Protein AF-A0A062WW79-F1 (afdb_monomer_lite)

Structure (mmCIF, N/CA/C/O backbone):
data_AF-A0A062WW79-F1
#
_entry.id   AF-A0A062WW79-F1
#
loop_
_atom_site.group_PDB
_atom_site.id
_atom_site.type_symbol
_atom_site.label_atom_id
_atom_site.label_alt_id
_atom_site.label_comp_id
_atom_site.label_asym_id
_atom_site.label_entity_id
_atom_site.label_seq_id
_atom_site.pdbx_PDB_ins_code
_atom_site.Cartn_x
_atom_site.Cartn_y
_atom_site.Cartn_z
_atom_site.occupancy
_atom_site.B_iso_or_equiv
_atom_site.auth_seq_id
_atom_site.auth_comp_id
_atom_site.auth_asym_id
_atom_site.auth_atom_id
_atom_site.pdbx_PDB_model_num
ATOM 1 N N . MET A 1 1 ? 20.244 7.483 -19.270 1.00 55.12 1 MET A N 1
ATOM 2 C CA . MET A 1 1 ? 18.956 7.173 -19.922 1.00 55.12 1 MET A CA 1
ATOM 3 C C . MET A 1 1 ? 18.130 8.448 -19.926 1.00 55.12 1 MET A C 1
ATOM 5 O O . MET A 1 1 ? 18.042 9.040 -18.855 1.00 55.12 1 MET A O 1
ATOM 9 N N . PRO A 1 2 ? 17.625 8.934 -21.071 1.00 51.00 2 PRO A N 1
ATOM 10 C CA . PRO A 1 2 ? 16.761 10.113 -21.082 1.00 51.00 2 PRO A CA 1
ATOM 11 C C . PRO A 1 2 ? 15.468 9.803 -20.312 1.00 51.00 2 PRO A C 1
ATOM 13 O O . PRO A 1 2 ? 14.937 8.697 -20.413 1.00 51.00 2 PRO A O 1
ATOM 16 N N . ALA A 1 3 ? 14.998 10.758 -19.508 1.00 60.66 3 ALA A N 1
ATOM 17 C CA . ALA A 1 3 ? 13.815 10.612 -18.656 1.00 60.66 3 ALA A CA 1
ATOM 18 C C . ALA A 1 3 ? 12.501 10.484 -19.456 1.00 60.66 3 ALA A C 1
ATOM 20 O O . ALA A 1 3 ? 11.479 10.092 -18.902 1.00 60.66 3 ALA A O 1
ATOM 21 N N . ASP A 1 4 ? 12.548 10.741 -20.765 1.00 63.03 4 ASP A N 1
ATOM 22 C CA . ASP A 1 4 ? 11.391 10.861 -21.661 1.00 63.03 4 ASP A CA 1
ATOM 23 C C . ASP A 1 4 ? 10.664 9.527 -21.949 1.00 63.03 4 ASP A C 1
ATOM 25 O O . ASP A 1 4 ? 9.624 9.516 -22.604 1.00 63.03 4 ASP A O 1
ATOM 29 N N . HIS A 1 5 ? 11.183 8.398 -21.449 1.00 72.75 5 HIS A N 1
ATOM 30 C CA . HIS A 1 5 ? 10.566 7.068 -21.574 1.00 72.75 5 HIS A CA 1
ATOM 31 C C . HIS A 1 5 ? 10.012 6.499 -20.259 1.00 72.75 5 HIS A C 1
ATOM 33 O O . HIS A 1 5 ? 9.439 5.412 -20.275 1.00 72.75 5 HIS A O 1
ATOM 39 N N . TYR A 1 6 ? 10.158 7.200 -19.131 1.00 83.12 6 TYR A N 1
ATOM 40 C CA . TYR A 1 6 ? 9.568 6.754 -17.868 1.00 83.12 6 TYR A CA 1
ATOM 4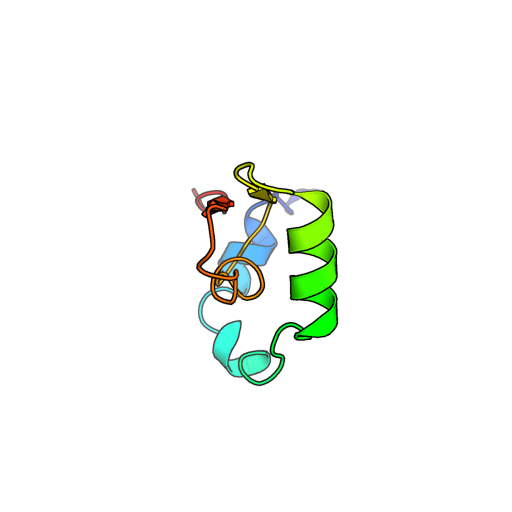1 C C . TYR A 1 6 ? 8.086 7.127 -17.813 1.00 83.12 6 TYR A C 1
ATOM 43 O O . TYR A 1 6 ? 7.723 8.300 -17.855 1.00 83.12 6 TYR A O 1
ATOM 51 N N . GLN A 1 7 ? 7.235 6.110 -17.724 1.00 86.62 7 GLN A N 1
ATOM 52 C CA . GLN A 1 7 ? 5.814 6.223 -17.414 1.00 86.62 7 GLN A CA 1
ATOM 53 C C . GLN A 1 7 ? 5.574 5.822 -15.956 1.00 86.62 7 GLN A C 1
ATOM 55 O O . GLN A 1 7 ? 6.445 5.252 -15.297 1.00 86.62 7 GLN A O 1
ATOM 60 N N . GLU A 1 8 ? 4.369 6.078 -15.457 1.00 84.81 8 GLU A N 1
ATOM 61 C CA . GLU A 1 8 ? 3.977 5.712 -14.093 1.00 84.81 8 GLU A CA 1
ATOM 62 C C . GLU A 1 8 ? 4.081 4.198 -13.828 1.00 84.81 8 GLU A C 1
ATOM 64 O O . GLU A 1 8 ? 4.501 3.792 -12.746 1.00 84.81 8 GLU A O 1
ATOM 69 N N . SER A 1 9 ? 3.792 3.357 -14.830 1.00 86.44 9 SER A N 1
AT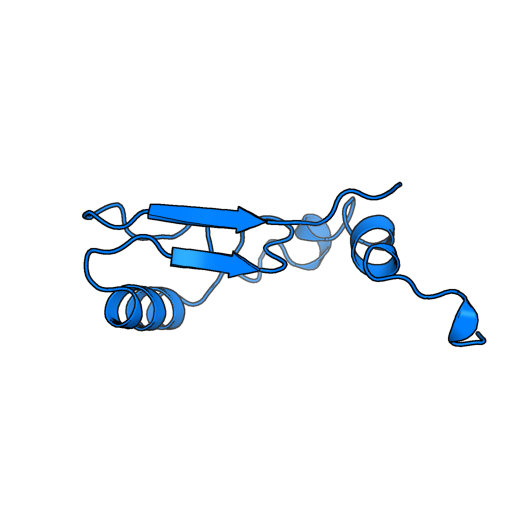OM 70 C CA . SER A 1 9 ? 3.905 1.898 -14.700 1.00 86.44 9 SER A CA 1
ATOM 71 C C . SER A 1 9 ? 5.344 1.386 -14.809 1.00 86.44 9 SER A C 1
ATOM 73 O O . SER A 1 9 ? 5.633 0.305 -14.310 1.00 86.44 9 SER A O 1
ATOM 75 N N . THR A 1 10 ? 6.273 2.155 -15.397 1.00 89.06 10 THR A N 1
ATOM 76 C CA . THR A 1 10 ? 7.617 1.668 -15.760 1.00 89.06 10 THR A CA 1
ATOM 77 C C . THR A 1 10 ? 8.383 1.104 -14.569 1.00 89.06 10 THR A C 1
ATOM 79 O O . THR A 1 10 ? 9.094 0.115 -14.716 1.00 89.06 10 THR A O 1
ATOM 82 N N . TYR A 1 11 ? 8.238 1.706 -13.387 1.00 88.00 11 TYR A N 1
ATOM 83 C CA . TYR A 1 11 ? 8.855 1.170 -12.177 1.00 88.00 11 TYR A CA 1
ATOM 84 C C . TYR A 1 11 ? 8.187 -0.130 -11.723 1.00 88.00 11 TYR A C 1
ATOM 86 O O . TYR A 1 11 ? 8.881 -1.114 -11.484 1.00 88.00 11 TYR A O 1
ATOM 94 N N . GLY A 1 12 ? 6.854 -0.129 -11.621 1.00 87.19 12 GLY A N 1
ATOM 95 C CA . GLY A 1 12 ? 6.080 -1.285 -11.171 1.00 87.19 12 GLY A CA 1
ATOM 96 C C . GLY A 1 12 ? 6.314 -2.500 -12.063 1.00 87.19 12 GLY A C 1
ATOM 97 O O . GLY A 1 12 ? 6.694 -3.552 -11.560 1.00 87.19 12 GLY A O 1
ATOM 98 N N . ASP A 1 13 ? 6.197 -2.318 -13.376 1.00 89.81 13 ASP A N 1
ATOM 99 C CA . ASP A 1 13 ? 6.397 -3.367 -14.379 1.00 89.81 13 ASP A CA 1
ATOM 100 C C . ASP A 1 13 ? 7.819 -3.948 -14.321 1.00 89.81 13 ASP A C 1
ATOM 102 O O . ASP A 1 13 ? 8.010 -5.152 -14.464 1.00 89.81 13 ASP A O 1
ATOM 106 N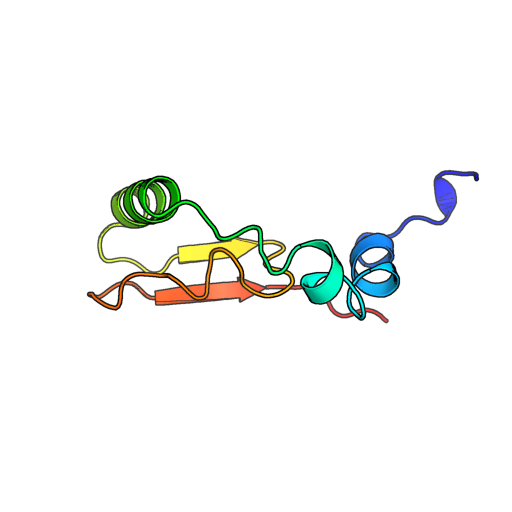 N . ALA A 1 14 ? 8.830 -3.108 -14.077 1.00 90.62 14 ALA A N 1
ATOM 107 C CA . ALA A 1 14 ? 10.226 -3.540 -14.053 1.00 90.62 14 ALA A CA 1
ATOM 108 C C . ALA A 1 14 ? 10.614 -4.334 -12.795 1.00 90.62 14 ALA A C 1
ATOM 110 O O . ALA A 1 14 ? 11.576 -5.099 -12.842 1.00 90.62 14 ALA A O 1
ATOM 111 N N . ILE A 1 15 ? 9.925 -4.125 -11.669 1.00 91.25 15 ILE A N 1
ATOM 112 C CA . ILE A 1 15 ? 10.317 -4.697 -10.373 1.00 91.25 15 ILE A CA 1
ATOM 113 C C . ILE A 1 15 ? 9.327 -5.739 -9.843 1.00 91.25 15 ILE A C 1
ATOM 115 O O . ILE A 1 15 ? 9.705 -6.499 -8.956 1.00 91.25 15 ILE A O 1
ATOM 119 N N . ALA A 1 16 ? 8.095 -5.801 -10.366 1.00 90.75 16 ALA A N 1
ATOM 120 C CA . ALA A 1 16 ? 6.997 -6.606 -9.819 1.00 90.75 16 ALA A CA 1
ATOM 121 C C . ALA A 1 16 ? 7.395 -8.057 -9.513 1.00 90.75 16 ALA A C 1
ATOM 123 O O . ALA A 1 16 ? 7.194 -8.510 -8.388 1.00 90.75 16 ALA A O 1
ATOM 124 N N . ASP A 1 17 ? 8.034 -8.737 -10.469 1.00 92.44 17 ASP A N 1
ATOM 125 C CA . ASP A 1 17 ? 8.414 -10.152 -10.349 1.00 92.44 17 ASP A CA 1
ATOM 126 C C . ASP A 1 17 ? 9.442 -10.427 -9.242 1.00 92.44 17 ASP A C 1
ATOM 128 O O . ASP A 1 17 ? 9.569 -11.558 -8.789 1.00 92.44 17 ASP A O 1
ATOM 132 N N . THR A 1 18 ? 10.188 -9.408 -8.806 1.00 93.50 18 THR A N 1
ATOM 133 C CA . THR A 1 18 ? 11.277 -9.551 -7.821 1.00 93.50 18 THR A CA 1
ATOM 134 C C . THR A 1 18 ? 11.065 -8.710 -6.566 1.00 93.50 18 THR A C 1
ATOM 136 O O . THR A 1 18 ? 11.861 -8.783 -5.632 1.00 93.50 18 THR A O 1
ATOM 139 N N . TYR A 1 19 ? 9.999 -7.906 -6.505 1.00 89.69 19 TYR A N 1
ATOM 140 C CA . TYR A 1 19 ? 9.818 -6.923 -5.440 1.00 89.69 19 TYR A CA 1
ATOM 141 C C . TYR A 1 19 ? 9.723 -7.583 -4.065 1.00 89.69 19 TYR A C 1
ATOM 143 O O . TYR A 1 19 ? 10.382 -7.152 -3.118 1.00 89.69 19 TYR A O 1
ATOM 151 N N . ASP A 1 20 ? 8.947 -8.660 -3.956 1.00 89.50 20 ASP A N 1
ATOM 152 C CA . ASP A 1 20 ? 8.814 -9.397 -2.701 1.00 89.50 20 ASP A CA 1
ATOM 153 C C . ASP A 1 20 ? 10.018 -10.302 -2.413 1.00 89.50 20 ASP A C 1
ATOM 155 O O . ASP A 1 20 ? 10.316 -10.543 -1.247 1.00 89.50 20 ASP A O 1
ATOM 159 N N . ASP A 1 21 ? 10.792 -10.711 -3.417 1.00 92.12 21 ASP A N 1
ATOM 160 C CA . ASP A 1 21 ? 12.060 -11.412 -3.177 1.00 92.12 21 ASP A CA 1
ATOM 161 C C . ASP A 1 21 ? 13.112 -10.467 -2.575 1.00 92.12 21 ASP A C 1
ATOM 163 O O . ASP A 1 21 ? 13.840 -10.827 -1.649 1.00 92.12 21 ASP A O 1
ATOM 167 N N . LEU A 1 22 ? 13.168 -9.228 -3.071 1.00 91.19 22 LEU A N 1
ATOM 168 C CA . LEU A 1 22 ? 14.101 -8.200 -2.609 1.00 91.19 22 LEU A CA 1
ATOM 169 C C . LEU A 1 22 ? 13.685 -7.593 -1.265 1.00 91.19 22 LEU A C 1
ATOM 171 O O . LEU A 1 22 ? 14.540 -7.291 -0.430 1.00 91.19 22 LEU A O 1
ATOM 175 N N . TYR A 1 23 ? 12.378 -7.402 -1.055 1.00 89.00 23 TYR A N 1
ATOM 176 C CA . TYR A 1 23 ? 11.845 -6.630 0.068 1.00 89.00 23 TYR A CA 1
ATOM 177 C C . TYR A 1 23 ? 10.809 -7.372 0.920 1.00 89.00 23 TYR A C 1
ATOM 179 O O . TYR A 1 23 ? 10.170 -6.767 1.781 1.00 89.00 23 TYR A O 1
ATOM 187 N N . GLY A 1 24 ? 10.602 -8.673 0.732 1.00 85.12 24 GLY A N 1
ATOM 188 C CA . GLY A 1 24 ? 9.593 -9.453 1.466 1.00 85.12 24 GLY A CA 1
ATOM 189 C C . GLY A 1 24 ? 9.810 -9.477 2.979 1.00 85.12 24 GLY A C 1
ATOM 190 O O . GLY A 1 24 ? 8.857 -9.587 3.745 1.00 85.12 24 GLY A O 1
ATOM 191 N N . THR A 1 25 ? 11.052 -9.295 3.428 1.00 88.44 25 THR A N 1
ATOM 192 C CA . THR A 1 25 ? 11.404 -9.194 4.852 1.00 88.44 25 THR A CA 1
ATOM 193 C C . THR A 1 25 ? 11.167 -7.803 5.442 1.00 88.44 25 THR A C 1
ATOM 195 O O . THR A 1 25 ? 11.104 -7.661 6.664 1.00 88.44 25 THR A O 1
ATOM 198 N N . PHE A 1 26 ? 10.989 -6.775 4.607 1.00 87.62 26 PHE A N 1
ATOM 199 C CA . PHE A 1 26 ? 10.599 -5.442 5.051 1.00 87.62 26 PHE A CA 1
ATOM 200 C C . PHE A 1 26 ? 9.091 -5.437 5.286 1.00 87.62 26 PHE A C 1
ATOM 202 O O . PHE A 1 26 ? 8.311 -5.140 4.387 1.00 87.62 26 PHE A O 1
ATOM 209 N N . ALA A 1 27 ? 8.665 -5.80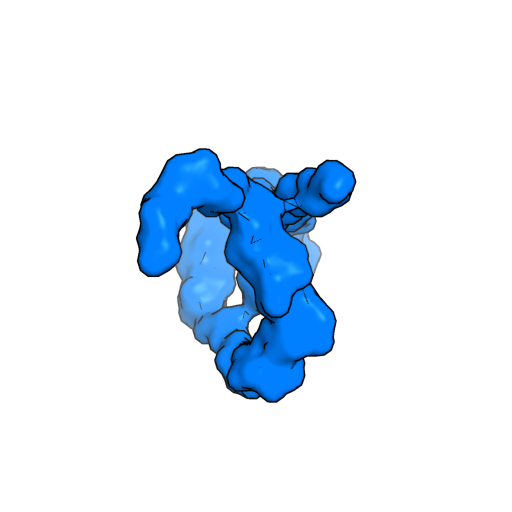5 6.489 1.00 85.81 27 ALA A N 1
ATOM 210 C CA . ALA A 1 27 ? 7.270 -5.682 6.891 1.00 85.81 27 ALA A CA 1
ATOM 211 C C . ALA A 1 27 ? 6.927 -4.225 7.241 1.00 85.81 27 ALA A C 1
ATOM 213 O O . ALA A 1 27 ? 7.771 -3.483 7.748 1.00 85.81 27 ALA A O 1
ATOM 214 N N . ALA A 1 28 ? 5.674 -3.819 7.012 1.00 87.06 28 ALA A N 1
ATOM 215 C CA . ALA A 1 28 ? 5.178 -2.553 7.539 1.00 87.06 28 ALA A CA 1
ATOM 216 C C . ALA A 1 28 ? 5.225 -2.568 9.075 1.00 87.06 28 ALA A C 1
ATOM 218 O O . ALA A 1 28 ? 4.780 -3.529 9.710 1.00 87.06 28 ALA A O 1
ATOM 219 N N . ASP A 1 29 ? 5.746 -1.496 9.671 1.00 92.19 29 ASP A N 1
ATOM 220 C CA . ASP A 1 29 ? 5.820 -1.373 11.123 1.00 92.19 29 ASP A CA 1
ATOM 221 C C . ASP A 1 29 ? 4.396 -1.396 11.726 1.00 92.19 29 ASP A C 1
ATOM 223 O O . ASP A 1 29 ? 3.536 -0.608 11.313 1.00 92.19 29 ASP A O 1
ATOM 227 N N . PRO A 1 30 ? 4.106 -2.253 12.722 1.00 91.44 30 PRO A N 1
ATOM 228 C CA . PRO A 1 30 ? 2.799 -2.281 13.375 1.00 91.44 30 PRO A CA 1
ATOM 229 C C . PRO A 1 30 ? 2.355 -0.927 13.953 1.00 91.44 30 PRO A C 1
ATOM 231 O O . PRO A 1 30 ? 1.155 -0.660 14.044 1.00 91.44 30 PRO A O 1
ATOM 234 N N . VAL A 1 31 ? 3.291 -0.067 14.365 1.00 94.19 31 VAL A N 1
ATOM 235 C CA . VAL A 1 31 ? 3.010 1.298 14.832 1.00 94.19 31 VAL A CA 1
ATOM 236 C C . VAL A 1 31 ? 2.514 2.165 13.679 1.00 94.19 31 VAL A C 1
ATOM 238 O O . VAL A 1 31 ? 1.511 2.857 13.847 1.00 94.19 31 VAL A O 1
ATOM 241 N N . GLN A 1 32 ? 3.136 2.074 12.499 1.00 93.69 32 GLN A N 1
ATOM 242 C CA . GLN A 1 32 ? 2.667 2.768 11.295 1.00 93.69 32 GLN A CA 1
ATOM 243 C C . GLN A 1 32 ? 1.221 2.373 10.972 1.00 93.69 32 GLN A C 1
ATOM 245 O O . GLN A 1 32 ? 0.377 3.246 10.775 1.00 93.69 32 GLN A O 1
ATOM 250 N N . ILE A 1 33 ? 0.907 1.073 10.991 1.00 92.31 33 ILE A N 1
ATOM 251 C CA . ILE A 1 33 ? -0.451 0.581 10.709 1.00 92.31 33 ILE A CA 1
ATOM 252 C C . ILE A 1 33 ? -1.469 1.124 11.719 1.00 92.31 33 ILE A C 1
ATOM 254 O O . ILE A 1 33 ? -2.544 1.576 11.330 1.00 92.31 33 ILE A O 1
ATOM 258 N N . LYS A 1 34 ? -1.134 1.137 13.015 1.00 91.50 34 LYS A N 1
ATOM 259 C CA . LYS A 1 34 ? -2.016 1.690 14.059 1.00 91.50 34 LYS A CA 1
ATOM 260 C C . LYS A 1 34 ? -2.281 3.179 13.869 1.00 91.50 34 LYS A C 1
ATOM 262 O O . LYS A 1 34 ? -3.413 3.615 14.055 1.00 91.50 34 LYS A O 1
ATOM 267 N N . VAL A 1 35 ? -1.254 3.946 13.508 1.00 93.31 35 VAL A N 1
ATOM 268 C CA . VAL A 1 35 ? -1.381 5.386 13.253 1.00 93.31 35 VAL A CA 1
ATOM 269 C C . VAL A 1 35 ? -2.298 5.633 12.056 1.00 93.31 35 VAL A C 1
ATOM 271 O O . VAL A 1 35 ? -3.237 6.417 12.162 1.00 93.31 35 VAL A O 1
ATOM 274 N N . LEU A 1 36 ? -2.089 4.918 10.947 1.00 91.88 36 LEU A N 1
ATOM 275 C CA . LEU A 1 36 ? -2.934 5.037 9.755 1.00 91.88 36 LEU A CA 1
ATOM 276 C C . LEU A 1 36 ? -4.390 4.639 10.036 1.00 91.88 36 LEU A C 1
ATOM 278 O O . LEU A 1 36 ? -5.308 5.347 9.627 1.00 91.88 36 LEU A O 1
ATOM 282 N N . ALA A 1 37 ? -4.610 3.558 10.789 1.00 90.12 37 ALA A N 1
ATOM 283 C CA . ALA A 1 37 ? -5.949 3.133 11.190 1.00 90.12 37 ALA A CA 1
ATOM 284 C C . ALA A 1 37 ? -6.646 4.170 12.086 1.00 90.12 37 ALA A C 1
ATOM 286 O O . ALA A 1 37 ? -7.834 4.429 11.916 1.00 90.12 37 ALA A O 1
ATOM 287 N N . ALA A 1 38 ? -5.914 4.812 13.001 1.00 91.00 38 ALA A N 1
ATOM 288 C CA . ALA A 1 38 ? -6.466 5.876 13.835 1.00 91.00 38 ALA A CA 1
ATOM 289 C C . ALA A 1 38 ? -6.900 7.100 13.009 1.00 91.00 38 ALA A C 1
ATOM 291 O O . ALA A 1 38 ? -7.938 7.688 13.302 1.00 91.00 38 ALA A O 1
ATOM 292 N N . PHE A 1 39 ? -6.149 7.459 11.962 1.00 91.19 39 PHE A N 1
ATOM 293 C CA . PHE A 1 39 ? -6.531 8.545 11.052 1.00 91.19 39 PHE A CA 1
ATOM 294 C C . PHE A 1 39 ? -7.745 8.207 10.182 1.00 91.19 39 PHE A C 1
ATOM 296 O O . PHE A 1 39 ? -8.555 9.089 9.909 1.00 91.19 39 PHE A O 1
ATOM 303 N N . ALA A 1 40 ? -7.886 6.948 9.759 1.00 89.25 40 ALA A N 1
ATOM 304 C CA . ALA A 1 40 ? -9.048 6.490 8.998 1.00 89.25 40 ALA A CA 1
ATOM 305 C C . ALA A 1 40 ? -10.337 6.434 9.843 1.00 89.25 40 ALA A C 1
ATOM 307 O O . ALA A 1 40 ? -11.442 6.531 9.302 1.00 89.25 40 ALA A O 1
ATOM 308 N N . GLY A 1 41 ? -10.207 6.285 11.167 1.00 86.94 41 GLY A N 1
ATOM 309 C CA . GLY A 1 41 ? -11.339 6.076 12.065 1.00 86.94 41 GLY A CA 1
ATOM 310 C C . GLY A 1 41 ? -12.111 4.803 11.702 1.00 86.94 41 GLY A C 1
ATOM 311 O O . GLY A 1 41 ? -11.523 3.792 11.321 1.00 86.94 41 GLY A O 1
ATOM 312 N N . ASP A 1 42 ? -13.440 4.860 11.779 1.00 85.25 42 ASP A N 1
ATOM 313 C CA . ASP A 1 42 ? -14.316 3.735 11.410 1.00 85.25 42 ASP A CA 1
ATOM 314 C C . ASP A 1 42 ? -14.588 3.647 9.893 1.00 85.25 42 ASP A C 1
ATOM 316 O O . ASP A 1 42 ? -15.320 2.770 9.429 1.00 85.25 42 ASP A O 1
ATOM 320 N N . GLY A 1 43 ? -14.034 4.577 9.108 1.00 83.06 43 GLY A N 1
ATOM 321 C CA . GLY A 1 43 ? -14.237 4.665 7.667 1.00 83.06 43 GLY A CA 1
ATOM 322 C C . GLY A 1 43 ? -13.316 3.747 6.854 1.00 83.06 43 GLY A C 1
ATOM 323 O O . GLY A 1 43 ? -12.337 3.197 7.366 1.00 83.06 43 GLY A O 1
ATOM 324 N N . PRO A 1 44 ? -13.611 3.561 5.556 1.00 84.88 44 PRO A N 1
ATOM 325 C CA . PRO A 1 44 ? -12.684 2.912 4.641 1.00 84.88 44 PRO A CA 1
ATOM 326 C C . PRO A 1 44 ? -11.472 3.809 4.341 1.00 84.88 44 PRO A C 1
ATOM 328 O O . PRO A 1 44 ? -11.595 5.031 4.273 1.00 84.88 44 PRO A O 1
ATOM 331 N N . ALA A 1 45 ? -10.322 3.185 4.092 1.00 88.69 45 ALA A N 1
ATOM 332 C CA . ALA A 1 45 ? -9.093 3.839 3.653 1.00 88.69 45 ALA A CA 1
ATOM 333 C C . ALA A 1 45 ? -8.662 3.319 2.272 1.00 88.69 45 ALA A C 1
ATOM 335 O O . ALA A 1 45 ? -8.872 2.151 1.932 1.00 88.69 45 ALA A O 1
ATOM 336 N N . VAL A 1 46 ? -8.041 4.185 1.471 1.00 89.44 46 VAL A N 1
ATOM 337 C CA . VAL A 1 46 ? -7.497 3.831 0.153 1.00 89.44 46 VAL A CA 1
ATOM 338 C C . VAL A 1 46 ? -5.991 4.046 0.169 1.00 89.44 46 VAL A C 1
ATOM 340 O O . VAL A 1 46 ? -5.526 5.138 0.489 1.00 89.44 46 VAL A O 1
ATOM 343 N N . GLU A 1 47 ? -5.244 3.004 -0.191 1.00 89.75 47 GLU A N 1
ATOM 344 C CA . GLU A 1 47 ? -3.809 3.084 -0.451 1.00 89.7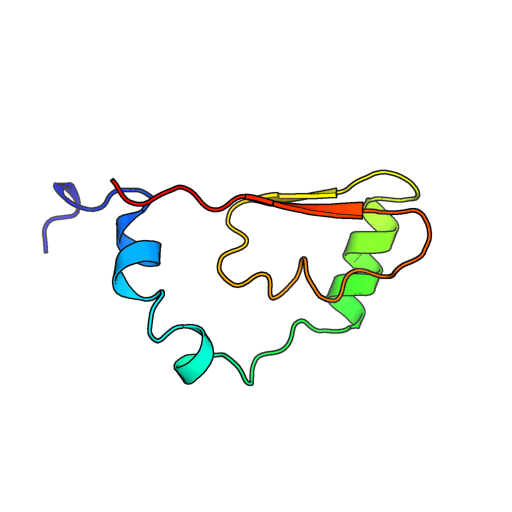5 47 GLU A CA 1
ATOM 345 C C . GLU A 1 47 ? -3.580 3.255 -1.958 1.00 89.75 47 GLU A C 1
ATOM 347 O O . GLU A 1 47 ? -3.986 2.418 -2.769 1.00 89.75 47 GLU A O 1
ATOM 352 N N . VAL A 1 48 ? -2.931 4.356 -2.334 1.00 89.81 48 VAL A N 1
ATOM 353 C CA . VAL A 1 48 ? -2.574 4.659 -3.724 1.00 89.81 48 VAL A CA 1
ATOM 354 C C . VAL A 1 48 ? -1.153 4.172 -3.984 1.00 89.81 48 VAL A C 1
ATOM 356 O O . VAL A 1 48 ? -0.242 4.538 -3.246 1.00 89.81 48 VAL A O 1
ATOM 359 N N . GLY A 1 49 ? -0.966 3.362 -5.030 1.00 87.94 49 GLY A N 1
ATOM 360 C CA . GLY A 1 49 ? 0.334 2.770 -5.346 1.00 87.94 49 GLY A CA 1
ATOM 361 C C . GLY A 1 49 ? 0.689 1.613 -4.414 1.00 87.94 49 GLY A C 1
ATOM 362 O O . GLY A 1 49 ? 1.837 1.483 -4.003 1.00 87.94 49 GLY A O 1
ATOM 363 N N . SER A 1 50 ? -0.293 0.774 -4.069 1.00 88.06 50 SER A N 1
ATOM 364 C CA . SER A 1 50 ? -0.138 -0.265 -3.041 1.00 88.06 50 SER A CA 1
ATOM 365 C C . SER A 1 50 ? 0.878 -1.356 -3.388 1.00 88.06 50 SER A C 1
ATOM 367 O O . SER A 1 50 ? 1.300 -2.100 -2.502 1.00 88.06 50 SER A O 1
ATOM 369 N N . GLY A 1 51 ? 1.243 -1.501 -4.667 1.00 90.12 51 GLY A N 1
ATOM 370 C CA . GLY A 1 51 ? 2.173 -2.532 -5.127 1.00 90.12 51 GLY A CA 1
ATOM 371 C C . GLY A 1 51 ? 1.708 -3.917 -4.677 1.00 90.12 51 GLY A C 1
ATOM 372 O O . GLY A 1 51 ? 0.586 -4.317 -4.986 1.00 90.12 51 GLY A O 1
ATOM 373 N N . THR A 1 52 ? 2.537 -4.608 -3.889 1.00 89.25 52 THR A N 1
ATOM 374 C CA . THR A 1 52 ? 2.248 -5.944 -3.331 1.00 89.25 52 THR A CA 1
ATOM 375 C C . THR A 1 52 ? 1.396 -5.933 -2.049 1.00 89.25 52 THR A C 1
ATOM 377 O O . THR A 1 52 ? 1.167 -6.971 -1.436 1.00 89.25 52 THR A O 1
ATOM 380 N N . GLY A 1 53 ? 0.872 -4.774 -1.632 1.00 88.81 53 GLY A N 1
ATOM 381 C CA . GLY A 1 53 ? -0.097 -4.663 -0.533 1.00 88.81 53 GLY A CA 1
ATOM 382 C C . GLY A 1 53 ? 0.521 -4.676 0.867 1.00 88.81 53 GLY A C 1
ATOM 383 O O . GLY A 1 53 ? -0.148 -5.019 1.838 1.00 88.81 53 GLY A O 1
ATOM 384 N N . ARG A 1 54 ? 1.791 -4.287 1.000 1.00 89.88 54 ARG A N 1
ATOM 385 C CA . ARG A 1 54 ? 2.559 -4.354 2.259 1.00 89.88 54 ARG A CA 1
ATOM 386 C C . ARG A 1 54 ? 1.936 -3.575 3.423 1.00 89.88 54 ARG A C 1
ATOM 388 O O . ARG A 1 54 ? 2.148 -3.949 4.573 1.00 89.88 54 ARG A O 1
ATOM 395 N N . VAL A 1 55 ? 1.179 -2.515 3.133 1.00 89.19 55 VAL A N 1
ATOM 396 C CA . VAL A 1 55 ? 0.468 -1.694 4.128 1.00 89.19 55 VAL A CA 1
ATOM 397 C C . VAL A 1 55 ? -1.029 -2.028 4.160 1.00 89.19 55 VAL A C 1
ATOM 399 O O . VAL A 1 55 ? -1.594 -2.147 5.247 1.00 89.19 55 VAL A O 1
ATOM 402 N N . ALA A 1 56 ? -1.662 -2.254 3.005 1.00 88.06 56 ALA A N 1
ATOM 403 C CA . ALA A 1 56 ? -3.072 -2.636 2.919 1.00 88.06 56 ALA A CA 1
ATOM 404 C C . ALA A 1 56 ? -3.403 -3.996 3.562 1.00 88.06 56 ALA A C 1
ATOM 406 O O . ALA A 1 56 ? -4.432 -4.100 4.229 1.00 88.06 56 ALA A O 1
ATOM 407 N N . LEU A 1 57 ? -2.569 -5.028 3.383 1.00 87.12 57 LEU A N 1
ATOM 408 C CA . LEU A 1 57 ? -2.812 -6.386 3.892 1.00 87.12 57 LEU A CA 1
ATOM 409 C C . LEU A 1 57 ? -2.824 -6.502 5.431 1.00 87.12 57 LEU A C 1
ATOM 411 O O . LEU A 1 57 ? -3.716 -7.173 5.950 1.00 87.12 57 LEU A O 1
ATOM 415 N N . PRO A 1 58 ? -1.905 -5.877 6.198 1.00 87.81 58 PRO A N 1
ATOM 416 C CA . PRO A 1 58 ? -1.920 -5.946 7.665 1.00 87.81 58 PRO A CA 1
ATOM 417 C C . PRO A 1 58 ? -2.985 -5.058 8.337 1.00 87.81 58 PRO A C 1
ATOM 419 O O . PRO A 1 58 ? -2.938 -4.866 9.556 1.00 87.81 58 PRO A O 1
ATOM 422 N N . TRP A 1 59 ? -3.935 -4.494 7.583 1.00 84.25 59 TRP A N 1
ATOM 423 C CA . TRP A 1 59 ? -4.952 -3.599 8.128 1.00 84.25 59 TRP A CA 1
ATOM 424 C C . TRP A 1 59 ? -5.811 -4.285 9.211 1.00 84.25 59 TRP A C 1
ATOM 426 O O . TRP A 1 59 ? -6.245 -5.429 9.038 1.00 84.25 59 TRP A O 1
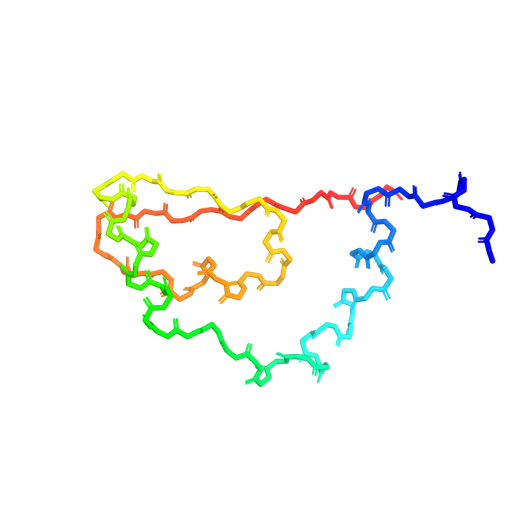ATOM 436 N N . PRO A 1 60 ? -6.083 -3.623 10.351 1.00 75.81 60 PRO A N 1
ATOM 437 C CA . PRO A 1 60 ? -6.827 -4.232 11.446 1.00 75.81 60 PRO A CA 1
ATOM 438 C C . PRO A 1 60 ? -8.283 -4.535 11.058 1.00 75.81 60 PRO A C 1
ATOM 440 O O . PRO A 1 60 ? -9.011 -3.670 10.588 1.00 75.81 60 PRO A O 1
ATOM 443 N N . ALA A 1 61 ? -8.748 -5.751 11.357 1.00 66.06 61 ALA A N 1
ATOM 444 C CA . ALA A 1 61 ? -10.070 -6.269 10.975 1.00 66.06 61 ALA A CA 1
ATOM 445 C C . ALA A 1 61 ? -11.295 -5.584 11.634 1.00 66.06 61 ALA A C 1
ATOM 447 O O . ALA A 1 61 ? -12.418 -6.077 11.521 1.00 66.06 61 ALA A O 1
ATOM 448 N N . ARG A 1 62 ? -11.122 -4.482 12.374 1.00 57.19 62 ARG A N 1
ATOM 449 C CA . ARG A 1 62 ? -12.212 -3.839 13.128 1.00 57.19 62 ARG A CA 1
ATOM 450 C C . ARG A 1 62 ? -12.815 -2.696 12.317 1.00 57.19 62 ARG A C 1
ATOM 452 O O . ARG A 1 62 ? -12.240 -1.615 12.290 1.00 57.19 62 ARG A O 1
ATOM 459 N N . GLY A 1 63 ? -13.965 -2.943 11.685 1.00 58.25 63 GLY A N 1
ATOM 460 C CA . GLY A 1 63 ? -14.868 -1.931 11.100 1.00 58.25 63 GLY A CA 1
ATOM 461 C C . GLY A 1 63 ? -14.361 -1.188 9.857 1.00 58.25 63 GLY A C 1
ATOM 462 O O . GLY A 1 63 ? -15.156 -0.846 8.986 1.00 58.25 63 GLY A O 1
ATOM 463 N N . SER A 1 64 ? -13.049 -1.015 9.738 1.00 60.69 64 SER A N 1
ATOM 464 C CA . SER A 1 64 ? -12.364 -0.315 8.663 1.00 60.69 64 SER A CA 1
ATOM 465 C C . SER A 1 64 ? -11.913 -1.296 7.578 1.00 60.69 64 SER A C 1
ATOM 467 O O . SER A 1 64 ? -11.541 -2.441 7.841 1.00 60.69 64 SER A O 1
ATOM 469 N N . ARG A 1 65 ? -12.004 -0.854 6.322 1.00 67.56 65 ARG A N 1
ATOM 470 C CA . ARG A 1 65 ? -11.590 -1.612 5.135 1.00 67.56 65 ARG A CA 1
ATOM 471 C C . ARG A 1 65 ? -10.517 -0.820 4.405 1.00 67.56 65 ARG A C 1
ATOM 473 O O . ARG A 1 65 ? -10.741 0.354 4.122 1.00 67.56 65 ARG A O 1
ATOM 480 N N . SER A 1 66 ? -9.399 -1.457 4.081 1.00 71.81 66 SER A N 1
ATOM 481 C CA . SER A 1 66 ? -8.402 -0.925 3.153 1.00 71.81 66 SER A CA 1
ATOM 482 C C . SER A 1 66 ? -8.631 -1.507 1.755 1.00 71.81 66 SER A C 1
ATOM 484 O O . SER A 1 66 ? -9.052 -2.655 1.601 1.00 71.81 66 SER A O 1
ATOM 486 N N . SER A 1 67 ? -8.368 -0.711 0.722 1.00 76.19 67 SER A N 1
ATOM 487 C CA . SER A 1 67 ? -8.247 -1.193 -0.658 1.00 76.19 67 SER A CA 1
ATOM 488 C C . SER A 1 67 ? -6.981 -0.619 -1.280 1.00 76.19 67 SER A C 1
ATOM 490 O O . SER A 1 67 ? -6.625 0.527 -1.002 1.00 76.19 67 SER A O 1
ATOM 492 N N . GLY A 1 68 ? -6.292 -1.435 -2.074 1.00 71.75 68 GLY A N 1
ATOM 493 C CA . GLY A 1 68 ? -5.095 -1.040 -2.805 1.00 71.75 68 GLY A CA 1
ATOM 494 C C . GLY A 1 68 ? -5.420 -0.806 -4.273 1.00 71.75 68 GLY A C 1
ATOM 495 O O . GLY A 1 68 ? -6.139 -1.600 -4.881 1.00 71.75 68 GLY A O 1
ATOM 496 N N . SER A 1 69 ? -4.900 0.280 -4.837 1.00 74.75 69 SER A N 1
ATOM 497 C CA . SER A 1 69 ? -4.936 0.531 -6.276 1.00 74.75 69 SER A CA 1
ATOM 498 C C . SER A 1 69 ? -3.511 0.561 -6.817 1.00 74.75 69 SER A C 1
ATOM 500 O O . SER A 1 69 ? -2.712 1.413 -6.421 1.00 74.75 69 SER A O 1
ATOM 502 N N . THR A 1 70 ? -3.221 -0.336 -7.755 1.00 76.88 70 THR A N 1
ATOM 503 C CA . THR A 1 70 ? -2.010 -0.325 -8.586 1.00 76.88 70 THR A CA 1
ATOM 504 C C . THR A 1 70 ? -2.447 -0.094 -10.025 1.00 76.88 70 THR A C 1
ATOM 506 O O . THR A 1 70 ? -3.466 -0.638 -10.455 1.00 76.88 70 THR A O 1
ATOM 509 N N . LEU A 1 71 ? -1.716 0.732 -10.771 1.00 68.19 71 LEU A N 1
ATOM 510 C CA . LEU A 1 71 ? -2.047 0.947 -12.173 1.00 68.19 71 LEU A CA 1
ATOM 511 C C . LEU A 1 71 ? -1.643 -0.258 -13.019 1.00 68.19 71 LEU A C 1
ATOM 513 O O . LEU A 1 71 ? -0.551 -0.791 -12.823 1.00 68.19 71 LEU A O 1
ATOM 517 N N . PRO A 1 72 ? -2.499 -0.685 -13.959 1.00 57.00 72 PRO A N 1
ATOM 518 C CA . PRO A 1 72 ? -2.145 -1.748 -14.879 1.00 57.00 72 PRO A CA 1
ATOM 519 C C . PRO A 1 72 ? -1.035 -1.280 -15.830 1.00 57.00 72 PRO A C 1
ATOM 521 O O . PRO A 1 72 ? -1.147 -0.214 -16.440 1.00 57.00 72 PRO A O 1
ATOM 524 N N . GLY A 1 73 ? 0.007 -2.101 -15.976 1.00 59.66 73 GLY A N 1
ATOM 525 C CA . GLY A 1 73 ? 0.933 -2.027 -17.105 1.00 59.66 73 GLY A CA 1
ATOM 526 C C . GLY A 1 73 ? 0.177 -2.301 -18.408 1.00 59.66 73 GLY A C 1
ATOM 527 O O . GLY A 1 73 ? -0.719 -3.149 -18.449 1.00 59.66 73 GLY A O 1
ATOM 528 N N . ARG A 1 74 ? 0.470 -1.517 -19.445 1.00 47.91 74 ARG A N 1
ATOM 529 C CA . ARG A 1 74 ? -0.211 -1.562 -20.743 1.00 47.91 74 ARG A CA 1
ATOM 530 C C . ARG A 1 74 ? 0.448 -2.547 -21.699 1.00 47.91 74 ARG A C 1
ATOM 532 O O . ARG A 1 74 ? 1.695 -2.595 -21.703 1.00 47.91 74 ARG A O 1
#

Sequence (74 aa):
MPADHYQESTYGDAIADTYDDLYGTFAADPVQIKVLAAFAGDGPAVEVGSGTGRVALPWPARGSRSSGSTLPGR

Secondary structure (DSSP, 8-state):
--GGG--HHHHHHHHHHHHHHHHTT-PPPHHHHHHHHHHHTTS-EEEET-TTTTTTTT--SSS--EEEE-PPP-

pLDDT: mean 82.46, std 11.96, range [47.91, 94.19]

Radius of gyration: 14.72 Å; chains: 1; bounding box: 34×22×36 Å

Foldseek 3Di:
DDPVPDDPCPVLVVCLVCVCVVCVVVADDPVVLVVVCVVCDLEEDEDEQCRVVRNQVVHDPHNYHYDYDDDDDD